Protein AF-A0A9D3VUS3-F1 (afdb_monomer_lite)

Sequence (105 aa):
NITDDNLLEKTFSTFHAPNVLLQQQYREKGFKRYSKLISCLLVAEQNNELLMKNHGIRPTGSAPFPKVNVAVHNNYKNRKYRGRSHGRGRSGGRGRGCISNHYHG

Radius of gyration: 37.77 Å; chains: 1; bounding box: 49×47×108 Å

Foldseek 3Di:
DDDQVNLLVVVLVPDDPVCVVVSVVLVVVPDPGNVVSVVVVVVVVVVVVVVVVVVVPDPPPPDDPPPPPDDDDDDDDDDDDDDDDDDDDDDDDDDDDDDDDDDDD

Secondary structure (DSSP, 8-state):
---HHHHHHHHHHTS-GGGHHHHHHHHHTT-SSHHHHHHHHHHHHHHHHHHHHHHHHS-TT--------------------------------------------

Structure (mmCIF, N/CA/C/O backbone):
data_AF-A0A9D3VUS3-F1
#
_entry.id   AF-A0A9D3VUS3-F1
#
loop_
_atom_site.group_PDB
_atom_site.id
_atom_site.type_symbol
_atom_site.label_atom_id
_atom_site.label_alt_id
_atom_site.label_comp_id
_atom_site.label_asym_id
_atom_site.label_entity_id
_atom_site.label_seq_id
_atom_site.pdbx_PDB_ins_code
_atom_site.Cartn_x
_atom_site.Cartn_y
_atom_site.Cartn_z
_atom_site.occupancy
_atom_site.B_iso_or_equiv
_atom_site.auth_seq_id
_atom_site.auth_comp_id
_atom_site.auth_asym_id
_atom_site.auth_atom_id
_atom_site.pdbx_PDB_model_num
ATOM 1 N N . ASN A 1 1 ? -4.358 -2.133 25.572 1.00 79.00 1 ASN A N 1
ATOM 2 C CA . ASN A 1 1 ? -4.891 -2.791 24.359 1.00 79.00 1 ASN A CA 1
ATOM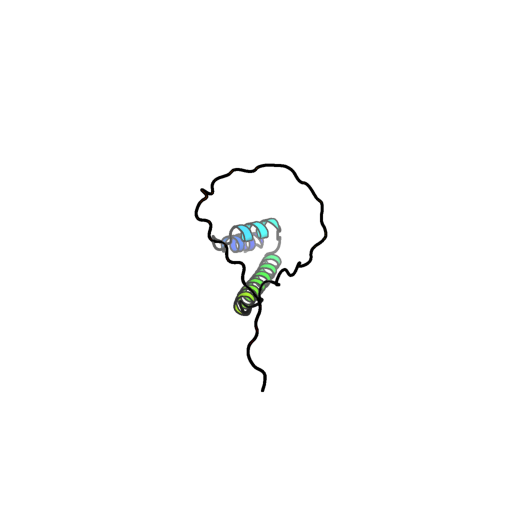 3 C C . ASN A 1 1 ? -4.299 -2.161 23.119 1.00 79.00 1 ASN A C 1
ATOM 5 O O . ASN A 1 1 ? -4.228 -0.942 23.054 1.00 79.00 1 ASN A O 1
ATOM 9 N N . ILE A 1 2 ? -3.859 -2.983 22.167 1.00 89.44 2 ILE A N 1
ATOM 10 C CA . ILE A 1 2 ? -3.426 -2.528 20.841 1.00 89.44 2 ILE A CA 1
ATOM 11 C C . ILE A 1 2 ? -4.684 -2.342 19.983 1.00 89.44 2 ILE A C 1
ATOM 13 O O . ILE A 1 2 ? -5.524 -3.238 19.944 1.00 89.44 2 ILE A O 1
ATOM 17 N N . THR A 1 3 ? -4.828 -1.182 19.343 1.00 97.19 3 THR A N 1
ATOM 18 C CA . THR A 1 3 ? -5.964 -0.841 18.471 1.00 97.19 3 THR A CA 1
ATOM 19 C C . THR A 1 3 ? -5.570 -0.923 16.996 1.00 97.19 3 THR A C 1
ATOM 21 O O . THR A 1 3 ? -4.385 -0.845 16.665 1.00 97.19 3 THR A O 1
ATOM 24 N N . ASP A 1 4 ? -6.560 -1.053 16.105 1.00 97.00 4 ASP A N 1
ATOM 25 C CA . ASP A 1 4 ? -6.344 -1.020 14.651 1.00 97.00 4 ASP A CA 1
ATOM 26 C C . ASP A 1 4 ? -5.638 0.2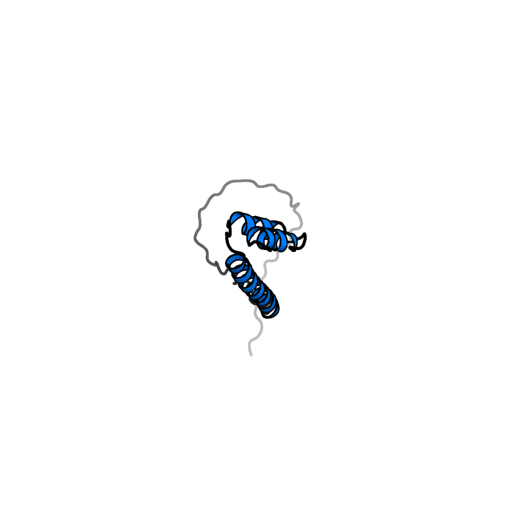72 14.213 1.00 97.00 4 ASP A C 1
ATOM 28 O O . ASP A 1 4 ? -4.655 0.203 13.482 1.00 97.00 4 A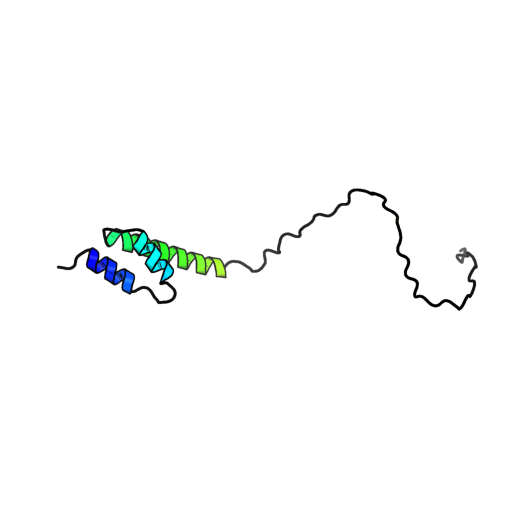SP A O 1
ATOM 32 N N . ASP A 1 5 ? -6.069 1.432 14.718 1.00 96.00 5 ASP A N 1
ATOM 33 C CA . ASP A 1 5 ? -5.471 2.730 14.374 1.00 96.00 5 ASP A CA 1
ATOM 34 C C . ASP A 1 5 ? -3.975 2.788 14.713 1.00 96.00 5 ASP A C 1
ATOM 36 O O . ASP A 1 5 ? -3.166 3.247 13.909 1.00 96.00 5 ASP A O 1
ATOM 40 N N . ASN A 1 6 ? -3.582 2.244 15.871 1.00 96.62 6 ASN A N 1
ATOM 41 C CA . ASN A 1 6 ? -2.175 2.171 16.263 1.00 96.62 6 ASN A CA 1
ATOM 42 C C . ASN A 1 6 ? -1.368 1.282 15.300 1.00 96.62 6 ASN A C 1
ATOM 44 O O . ASN A 1 6 ? -0.254 1.625 14.904 1.00 96.62 6 ASN A O 1
ATOM 48 N N . LEU A 1 7 ? -1.929 0.142 14.888 1.00 97.12 7 LEU A N 1
ATOM 49 C CA . LEU A 1 7 ? -1.271 -0.757 13.939 1.00 97.12 7 LEU A CA 1
ATOM 50 C C . LEU A 1 7 ? -1.151 -0.132 12.545 1.00 97.12 7 LEU A C 1
ATOM 52 O O . LEU A 1 7 ? -0.098 -0.250 11.922 1.00 97.12 7 LEU A O 1
ATOM 56 N N . LEU A 1 8 ? -2.189 0.565 12.078 1.00 97.06 8 LEU A N 1
ATOM 57 C CA . LEU A 1 8 ? -2.178 1.292 10.809 1.00 97.06 8 LEU A CA 1
ATOM 58 C C . LEU A 1 8 ? -1.075 2.357 10.796 1.00 97.06 8 LEU A C 1
ATOM 60 O O . LEU A 1 8 ? -0.222 2.342 9.908 1.00 97.06 8 LEU A O 1
ATOM 64 N N . GLU A 1 9 ? -1.031 3.225 11.810 1.00 95.88 9 GLU A N 1
ATOM 65 C CA . GLU A 1 9 ? -0.013 4.277 11.915 1.00 95.88 9 GLU A CA 1
ATOM 66 C C . GLU A 1 9 ? 1.405 3.715 12.001 1.00 95.88 9 GLU A C 1
ATOM 68 O O . GLU A 1 9 ? 2.326 4.199 11.329 1.00 95.88 9 GLU A O 1
ATOM 73 N N . LYS A 1 10 ? 1.584 2.639 12.773 1.00 97.06 10 LYS A N 1
ATOM 74 C CA . LYS A 1 10 ? 2.872 1.961 12.889 1.00 97.06 10 LYS A CA 1
ATOM 75 C C . LYS A 1 10 ? 3.319 1.394 11.546 1.00 97.06 10 LYS A C 1
ATOM 77 O O . LYS A 1 10 ? 4.468 1.592 11.166 1.00 97.06 10 LYS A O 1
ATOM 82 N N . THR A 1 11 ? 2.428 0.747 10.800 1.00 96.62 11 THR A N 1
ATOM 83 C CA . THR A 1 11 ? 2.755 0.200 9.478 1.00 96.62 11 THR A CA 1
ATOM 84 C C . THR A 1 11 ? 3.074 1.291 8.469 1.00 96.62 11 THR A C 1
ATOM 86 O O . THR A 1 11 ? 4.073 1.182 7.760 1.00 96.62 11 THR A O 1
ATOM 89 N N . PHE A 1 12 ? 2.319 2.388 8.436 1.00 95.81 12 PHE A N 1
ATOM 90 C CA . PHE A 1 12 ? 2.681 3.508 7.574 1.00 95.81 12 PHE A CA 1
ATOM 91 C C . PHE A 1 12 ? 4.055 4.079 7.930 1.00 95.81 12 PHE A C 1
ATOM 93 O O . PHE A 1 12 ? 4.809 4.428 7.031 1.00 95.81 12 PHE A O 1
ATOM 100 N N . SER A 1 13 ? 4.419 4.132 9.208 1.00 95.19 13 SER A N 1
ATOM 101 C CA . SER A 1 13 ? 5.721 4.648 9.654 1.00 95.19 13 SER A CA 1
ATOM 102 C C . SER A 1 13 ? 6.905 3.730 9.319 1.00 95.19 13 SER A C 1
ATOM 104 O O . SER A 1 13 ? 8.048 4.169 9.389 1.00 95.19 13 SER A O 1
ATOM 106 N N . THR A 1 14 ? 6.656 2.471 8.938 1.00 95.88 14 THR A N 1
ATOM 107 C CA . THR A 1 14 ? 7.714 1.521 8.537 1.00 95.88 14 THR A CA 1
ATOM 108 C C . THR A 1 14 ? 8.133 1.618 7.069 1.00 95.88 14 THR A C 1
ATOM 110 O O . THR A 1 14 ? 9.095 0.964 6.671 1.00 95.88 14 THR A O 1
ATOM 113 N N . PHE A 1 15 ? 7.456 2.429 6.250 1.00 94.31 15 PHE A N 1
ATOM 114 C CA . PHE A 1 15 ? 7.854 2.626 4.856 1.00 94.31 15 PHE A CA 1
ATOM 115 C C . PHE A 1 15 ? 9.223 3.313 4.754 1.00 94.31 15 PHE A C 1
ATOM 117 O O . PHE A 1 15 ? 9.517 4.271 5.465 1.00 94.31 15 PHE A O 1
ATOM 124 N N . HIS A 1 16 ? 10.059 2.847 3.823 1.00 93.69 16 HIS A N 1
ATOM 125 C CA . HIS A 1 16 ? 11.337 3.492 3.527 1.00 93.69 16 HIS A CA 1
ATOM 126 C C . HIS A 1 16 ? 11.148 4.867 2.871 1.00 93.69 16 HIS A C 1
ATOM 128 O O . HIS A 1 16 ? 10.177 5.088 2.151 1.00 93.69 16 HIS A O 1
ATOM 134 N N . ALA A 1 17 ? 12.124 5.763 3.051 1.00 92.62 17 ALA A N 1
ATOM 135 C CA . ALA A 1 17 ? 12.086 7.132 2.524 1.00 92.62 17 ALA A CA 1
ATOM 136 C C . ALA A 1 17 ? 11.783 7.245 1.008 1.00 92.62 17 ALA A C 1
ATOM 138 O O . ALA A 1 17 ? 11.014 8.128 0.631 1.00 92.62 17 ALA A O 1
ATOM 139 N N . PRO A 1 18 ? 12.278 6.358 0.119 1.00 94.31 18 PRO A N 1
ATOM 140 C CA . PRO A 1 18 ? 11.903 6.401 -1.299 1.00 94.31 18 PRO A CA 1
ATOM 141 C C . PRO A 1 18 ? 10.424 6.077 -1.562 1.00 94.31 18 PRO A C 1
ATOM 143 O O . PRO A 1 18 ? 9.879 6.452 -2.596 1.00 94.31 18 PRO A O 1
ATOM 146 N N . ASN A 1 19 ? 9.756 5.407 -0.620 1.00 93.19 19 ASN A N 1
ATOM 147 C CA . ASN A 1 19 ? 8.379 4.939 -0.750 1.00 93.19 19 ASN A CA 1
ATOM 148 C C . ASN A 1 19 ? 7.362 5.870 -0.069 1.00 93.19 19 ASN A C 1
ATOM 150 O O . ASN A 1 19 ? 6.209 5.478 0.111 1.00 93.19 19 ASN A O 1
ATOM 154 N N . VAL A 1 20 ? 7.749 7.101 0.282 1.00 94.19 20 VAL A N 1
ATOM 155 C CA . VAL A 1 20 ? 6.858 8.094 0.916 1.00 94.19 20 VAL A CA 1
ATOM 156 C C . VAL A 1 20 ? 5.613 8.372 0.066 1.00 94.19 20 VAL A C 1
ATOM 158 O O . VAL A 1 20 ? 4.514 8.490 0.601 1.00 94.19 20 VAL A O 1
ATOM 161 N N . LEU A 1 21 ? 5.741 8.393 -1.266 1.00 95.75 21 LEU A N 1
ATOM 162 C CA . LEU A 1 21 ? 4.584 8.571 -2.149 1.00 95.75 21 LEU A CA 1
ATOM 163 C C . LEU A 1 21 ? 3.591 7.401 -2.040 1.00 95.75 21 LEU A C 1
ATOM 165 O O . LEU A 1 21 ? 2.385 7.620 -1.960 1.00 95.75 21 LEU A O 1
ATOM 169 N N . LEU A 1 22 ? 4.090 6.160 -2.002 1.00 94.31 22 LEU A N 1
ATOM 170 C CA . LEU A 1 22 ? 3.246 4.974 -1.832 1.00 94.31 22 LEU A CA 1
ATOM 171 C C . LEU A 1 22 ? 2.571 4.984 -0.460 1.00 94.31 22 LEU A C 1
ATOM 173 O O . LEU A 1 22 ? 1.372 4.735 -0.364 1.00 94.31 22 LEU A O 1
ATOM 177 N N . GLN A 1 23 ? 3.318 5.316 0.594 1.00 95.62 23 GLN A N 1
ATOM 178 C CA . GLN A 1 23 ? 2.775 5.474 1.941 1.00 95.62 23 GLN A CA 1
ATOM 179 C C . GLN A 1 23 ? 1.591 6.456 1.941 1.00 95.62 23 GLN A C 1
ATOM 181 O O . GLN A 1 23 ? 0.527 6.122 2.462 1.00 95.62 23 GLN A O 1
ATOM 186 N N . GLN A 1 24 ? 1.744 7.625 1.308 1.00 96.38 24 GLN A N 1
ATOM 187 C CA . GLN A 1 24 ? 0.689 8.633 1.200 1.00 96.38 24 GLN A CA 1
ATOM 188 C C . GLN A 1 24 ? -0.545 8.102 0.454 1.00 96.38 24 GLN A C 1
ATOM 190 O O . GLN A 1 24 ? -1.663 8.234 0.947 1.00 96.38 24 GLN A O 1
ATOM 195 N N . GLN A 1 25 ? -0.355 7.404 -0.669 1.00 96.12 25 GLN A N 1
ATOM 196 C CA . GLN A 1 25 ? -1.458 6.778 -1.408 1.00 96.12 25 GLN A CA 1
ATOM 197 C C . GLN A 1 25 ? -2.229 5.758 -0.560 1.00 96.12 25 GLN A C 1
ATOM 199 O O . GLN A 1 25 ? -3.457 5.686 -0.621 1.00 96.12 25 GLN A O 1
ATOM 204 N N . TYR A 1 26 ? -1.534 4.948 0.243 1.00 95.94 26 TYR A N 1
ATOM 205 C CA . TYR A 1 26 ? -2.201 3.994 1.129 1.00 95.94 26 TYR A CA 1
ATOM 206 C C . TYR A 1 26 ? -2.897 4.668 2.319 1.00 95.94 26 TYR A C 1
ATOM 208 O O . TYR A 1 26 ? -3.920 4.148 2.771 1.00 95.94 26 TYR A O 1
ATOM 216 N N . ARG A 1 27 ? -2.407 5.822 2.791 1.00 95.31 27 ARG A N 1
ATOM 217 C CA . ARG A 1 27 ? -3.109 6.649 3.786 1.00 95.31 27 ARG A CA 1
ATOM 218 C C . ARG A 1 27 ? -4.400 7.234 3.211 1.00 95.31 27 ARG A C 1
ATOM 220 O O . ARG A 1 27 ? -5.448 7.131 3.843 1.00 95.31 27 ARG A O 1
ATOM 227 N N . GLU A 1 28 ? -4.354 7.751 1.987 1.00 96.88 28 GLU A N 1
ATOM 228 C CA . GLU A 1 28 ? -5.515 8.322 1.286 1.00 96.88 28 GLU A CA 1
ATOM 229 C C . GLU A 1 28 ? -6.615 7.293 0.996 1.00 96.88 28 GLU A C 1
ATOM 231 O O . GLU A 1 28 ? -7.795 7.637 0.966 1.00 96.88 28 GLU A O 1
ATOM 236 N N . LYS A 1 29 ? -6.264 6.006 0.868 1.00 95.00 29 LYS A N 1
ATOM 237 C CA . LYS A 1 29 ? -7.250 4.915 0.757 1.00 95.00 29 LYS A CA 1
ATOM 238 C C . LYS A 1 29 ? -8.133 4.747 2.005 1.00 95.00 29 LYS A C 1
ATOM 240 O O . LYS A 1 29 ? -9.173 4.097 1.907 1.00 95.00 29 LYS A O 1
ATOM 245 N N . GLY A 1 30 ? -7.743 5.288 3.164 1.00 94.50 30 GLY A N 1
ATOM 246 C CA . GLY A 1 30 ? -8.607 5.369 4.348 1.00 94.50 30 GLY A CA 1
ATOM 247 C C . GLY A 1 30 ? -9.000 4.018 4.959 1.00 94.50 30 GLY A C 1
ATOM 248 O O . GLY A 1 30 ? -10.165 3.797 5.304 1.00 94.50 30 GLY A O 1
ATOM 249 N N . PHE A 1 31 ? -8.056 3.079 5.082 1.00 96.00 31 PHE A N 1
ATOM 250 C CA . PHE A 1 31 ? -8.319 1.783 5.717 1.00 96.00 31 PHE A CA 1
ATOM 251 C C . PHE A 1 31 ? -8.734 1.947 7.187 1.00 96.00 31 PHE A C 1
ATOM 253 O O . PHE A 1 31 ? -8.058 2.620 7.950 1.00 96.00 31 PHE A O 1
ATOM 260 N N . LYS A 1 32 ? -9.815 1.268 7.597 1.00 96.19 32 LYS A N 1
ATOM 261 C CA . LYS A 1 32 ? -10.318 1.259 8.990 1.00 96.19 32 LYS A CA 1
ATOM 262 C C . LYS A 1 32 ? -9.903 0.032 9.809 1.00 96.19 32 LYS A C 1
ATOM 264 O O . LYS A 1 32 ? -10.231 -0.065 10.981 1.00 96.19 32 LYS A O 1
ATOM 269 N N . ARG A 1 33 ? -9.307 -0.970 9.160 1.00 97.69 33 ARG A N 1
ATOM 270 C CA . ARG A 1 33 ? -8.903 -2.239 9.780 1.00 97.69 33 ARG A CA 1
ATOM 271 C C . ARG A 1 33 ? -7.503 -2.580 9.319 1.00 97.69 33 ARG A C 1
ATOM 273 O O . ARG A 1 33 ? -7.255 -2.583 8.110 1.00 97.69 33 ARG A O 1
ATOM 280 N N . TYR A 1 34 ? -6.642 -2.946 10.257 1.00 97.44 34 TYR A N 1
ATOM 281 C CA . TYR A 1 34 ? -5.271 -3.339 9.974 1.00 97.44 34 TYR A CA 1
ATOM 282 C C . TYR A 1 34 ? -5.202 -4.527 9.008 1.00 97.44 34 TYR A C 1
ATOM 284 O O . TYR A 1 34 ? -4.430 -4.507 8.051 1.00 97.44 34 TYR A O 1
ATOM 292 N N . SER A 1 35 ? -6.089 -5.513 9.181 1.00 97.44 35 SER A N 1
ATOM 293 C CA . SER A 1 35 ? -6.156 -6.696 8.313 1.00 97.44 35 SER A CA 1
ATOM 294 C C . SER A 1 35 ? -6.347 -6.351 6.832 1.00 97.44 35 SER A C 1
ATOM 296 O O . SER A 1 35 ? -5.757 -6.990 5.969 1.00 97.44 35 SER A O 1
ATOM 29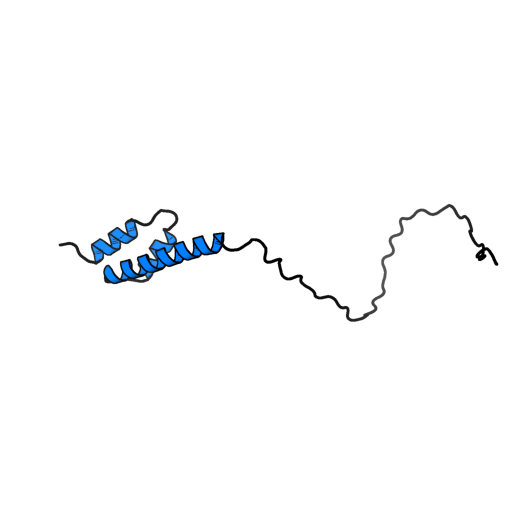8 N N . LYS A 1 36 ? -7.113 -5.300 6.515 1.00 97.62 36 LYS A N 1
ATOM 299 C CA . LYS A 1 36 ? -7.304 -4.862 5.125 1.00 97.62 36 LYS A CA 1
ATOM 300 C C . LYS A 1 36 ? -6.051 -4.204 4.551 1.00 97.62 36 LYS A C 1
ATOM 302 O O . LYS A 1 36 ? -5.731 -4.444 3.387 1.00 97.62 36 LYS A O 1
ATOM 307 N N . LEU A 1 37 ? -5.357 -3.391 5.353 1.00 97.25 37 LEU A N 1
ATOM 308 C CA . LEU A 1 37 ? -4.102 -2.768 4.938 1.00 97.25 37 LEU A CA 1
ATOM 309 C C . LEU A 1 37 ? -3.047 -3.844 4.667 1.00 97.25 37 LEU A C 1
ATOM 311 O O . LEU A 1 37 ? -2.495 -3.882 3.571 1.00 97.25 37 LEU A O 1
ATOM 315 N N . ILE A 1 38 ? -2.805 -4.744 5.627 1.00 96.88 38 ILE A N 1
ATOM 316 C CA . ILE A 1 38 ? -1.729 -5.734 5.512 1.00 96.88 38 ILE A CA 1
ATOM 317 C C . ILE A 1 38 ? -1.960 -6.701 4.346 1.00 96.88 38 ILE A C 1
ATOM 319 O O . ILE A 1 38 ? -1.031 -6.959 3.588 1.00 96.88 38 ILE A O 1
ATOM 323 N N . SER A 1 39 ? -3.199 -7.151 4.108 1.00 97.62 39 SER A N 1
ATOM 324 C CA . SER A 1 39 ? -3.511 -7.976 2.934 1.00 97.62 39 SER A CA 1
ATOM 325 C C . SER A 1 39 ? -3.211 -7.252 1.619 1.00 97.62 39 SER A C 1
ATOM 327 O O . SER A 1 39 ? -2.677 -7.860 0.696 1.00 97.62 39 SER A O 1
ATOM 329 N N . CYS A 1 40 ? -3.522 -5.956 1.523 1.00 96.31 40 CYS A N 1
ATOM 330 C CA . CYS A 1 40 ? -3.240 -5.186 0.314 1.00 96.31 40 CYS A CA 1
ATOM 331 C C . CYS A 1 40 ? -1.733 -4.988 0.097 1.00 96.31 40 CYS A C 1
ATOM 333 O O . CYS A 1 40 ? -1.270 -5.075 -1.040 1.00 96.31 40 CYS A O 1
ATOM 335 N N . LEU A 1 41 ? -0.980 -4.728 1.171 1.00 96.00 41 LEU A N 1
ATOM 336 C CA . LEU A 1 41 ? 0.470 -4.550 1.107 1.00 96.00 41 LEU A CA 1
ATOM 337 C C . LEU A 1 41 ? 1.183 -5.834 0.678 1.00 96.00 41 LEU A C 1
ATOM 339 O O . LEU A 1 41 ? 2.031 -5.767 -0.204 1.00 96.00 41 LEU A O 1
ATOM 343 N N . LEU A 1 42 ? 0.781 -6.991 1.211 1.00 96.62 42 LEU A N 1
ATOM 344 C CA . LEU A 1 42 ? 1.361 -8.288 0.842 1.00 96.62 42 LEU A CA 1
ATOM 345 C C . LEU A 1 42 ? 1.187 -8.599 -0.651 1.00 96.62 42 LEU A C 1
ATOM 347 O O . LEU A 1 42 ? 2.129 -9.018 -1.319 1.00 96.62 42 LEU A O 1
ATOM 351 N N . VAL A 1 43 ? -0.007 -8.356 -1.202 1.00 96.75 43 VAL A N 1
ATOM 352 C CA . VAL A 1 43 ? -0.258 -8.561 -2.639 1.00 96.75 43 VAL A CA 1
ATOM 353 C C . VAL A 1 43 ? 0.559 -7.579 -3.484 1.00 96.75 43 VAL A C 1
ATOM 355 O O . VAL A 1 43 ? 1.103 -7.952 -4.521 1.00 96.75 43 VAL A O 1
ATOM 358 N N . ALA A 1 44 ? 0.667 -6.321 -3.049 1.00 94.75 44 ALA A N 1
ATOM 359 C CA . ALA A 1 44 ? 1.463 -5.320 -3.753 1.00 94.75 44 ALA A CA 1
ATOM 360 C C . ALA A 1 44 ? 2.963 -5.662 -3.754 1.00 94.75 44 ALA A C 1
ATOM 362 O O . ALA A 1 44 ? 3.622 -5.491 -4.777 1.00 94.75 44 ALA A O 1
ATOM 363 N N . GLU A 1 45 ? 3.488 -6.176 -2.643 1.00 93.88 45 GLU A N 1
ATOM 364 C CA . GLU A 1 45 ? 4.874 -6.632 -2.523 1.00 93.88 45 GLU A CA 1
ATOM 365 C C . GLU A 1 45 ? 5.165 -7.794 -3.480 1.00 93.88 45 GLU A C 1
ATOM 367 O O . GLU A 1 45 ? 6.085 -7.701 -4.293 1.00 93.88 45 GLU A O 1
ATOM 372 N N . GLN A 1 46 ? 4.306 -8.820 -3.495 1.00 95.81 46 GLN A N 1
ATOM 373 C CA . GLN A 1 46 ? 4.422 -9.942 -4.434 1.00 95.81 46 GLN A CA 1
ATOM 374 C C . GLN A 1 46 ? 4.378 -9.484 -5.899 1.00 95.81 46 GLN A C 1
ATOM 376 O O . GLN A 1 46 ? 5.171 -9.940 -6.725 1.00 95.81 46 GLN A O 1
ATOM 381 N N . ASN A 1 47 ? 3.484 -8.550 -6.236 1.00 94.69 47 ASN A N 1
ATOM 382 C CA . ASN A 1 47 ? 3.402 -7.996 -7.587 1.00 94.69 47 ASN A CA 1
ATOM 383 C C . ASN A 1 47 ? 4.673 -7.232 -7.979 1.00 94.69 47 ASN A C 1
ATOM 385 O O . ASN A 1 47 ? 5.136 -7.360 -9.113 1.00 94.69 47 ASN A O 1
ATOM 389 N N . ASN A 1 48 ? 5.259 -6.468 -7.054 1.00 91.69 48 ASN A N 1
ATOM 390 C CA . ASN A 1 48 ? 6.516 -5.763 -7.293 1.00 91.69 48 ASN A CA 1
ATOM 391 C C . ASN A 1 48 ? 7.674 -6.743 -7.515 1.00 91.69 48 ASN A C 1
ATOM 393 O O . ASN A 1 48 ? 8.447 -6.562 -8.453 1.00 91.69 48 ASN A O 1
ATOM 397 N N . GLU A 1 49 ? 7.774 -7.809 -6.719 1.00 92.44 49 GLU A N 1
ATOM 398 C CA . GLU A 1 49 ? 8.780 -8.855 -6.933 1.00 92.44 49 GLU A CA 1
ATOM 399 C C . GLU A 1 49 ? 8.643 -9.522 -8.306 1.00 92.44 49 GLU A C 1
ATOM 401 O O . GLU A 1 49 ? 9.637 -9.727 -9.008 1.00 92.44 49 GLU A O 1
ATOM 406 N N . LEU A 1 50 ? 7.413 -9.854 -8.711 1.00 92.62 50 LEU A N 1
ATOM 407 C CA . LEU A 1 50 ? 7.136 -10.421 -10.031 1.00 92.62 50 LEU A CA 1
ATOM 408 C C . LEU A 1 50 ? 7.511 -9.446 -11.150 1.00 92.62 50 LEU A C 1
ATOM 410 O O . LEU A 1 50 ? 8.121 -9.854 -12.136 1.00 92.62 50 LEU A O 1
ATOM 414 N N . LEU A 1 51 ? 7.201 -8.159 -10.993 1.00 90.50 51 LEU A N 1
ATOM 415 C CA . LEU A 1 51 ? 7.572 -7.122 -11.952 1.00 90.50 51 LEU A CA 1
ATOM 416 C C . LEU A 1 51 ? 9.097 -7.002 -12.095 1.00 90.50 51 LEU A C 1
ATOM 418 O O . LEU A 1 51 ? 9.597 -6.932 -13.219 1.00 90.50 51 LEU A O 1
ATOM 422 N N . MET A 1 52 ? 9.839 -7.060 -10.985 1.00 89.81 52 MET A N 1
ATOM 423 C CA . MET A 1 52 ? 11.306 -7.055 -11.005 1.00 89.81 52 MET A CA 1
ATOM 424 C C . MET A 1 52 ? 11.878 -8.291 -11.715 1.00 89.81 52 MET A C 1
ATOM 426 O O . MET A 1 52 ? 12.795 -8.166 -12.528 1.00 89.81 52 MET A O 1
ATOM 430 N N . LYS A 1 53 ? 11.306 -9.480 -11.483 1.00 88.31 53 LYS A N 1
ATOM 431 C CA . LYS A 1 53 ? 11.691 -10.714 -12.195 1.00 88.31 53 LYS A CA 1
ATOM 432 C C . LYS A 1 53 ? 11.396 -10.613 -13.695 1.00 88.31 53 LYS A C 1
ATOM 434 O O . LYS A 1 53 ? 12.258 -10.932 -14.511 1.00 88.31 53 LYS A O 1
ATOM 439 N N . ASN A 1 54 ? 10.224 -10.099 -14.068 1.00 84.06 54 ASN A N 1
ATOM 440 C CA . ASN A 1 54 ? 9.830 -9.915 -15.467 1.00 84.06 54 ASN A CA 1
ATOM 441 C C . ASN A 1 54 ? 10.759 -8.952 -16.217 1.00 84.06 54 ASN A C 1
ATOM 443 O O . ASN A 1 54 ? 11.067 -9.186 -17.386 1.00 84.06 54 ASN A O 1
ATOM 447 N N . HIS A 1 55 ? 11.245 -7.901 -15.552 1.00 80.62 55 HIS A N 1
ATOM 448 C CA . HIS A 1 55 ? 12.224 -6.988 -16.140 1.00 80.62 55 HIS A CA 1
ATOM 449 C C . HIS A 1 55 ? 13.532 -7.706 -16.516 1.00 80.62 55 HIS A C 1
ATOM 451 O O . HIS A 1 55 ? 14.108 -7.417 -17.561 1.00 80.62 55 HIS A O 1
ATOM 457 N N . GLY A 1 56 ? 13.992 -8.657 -15.697 1.00 73.31 56 GLY A N 1
ATOM 458 C CA . GLY A 1 56 ? 15.213 -9.430 -15.960 1.00 73.31 56 GLY A CA 1
ATOM 459 C C . GLY A 1 56 ? 15.062 -10.535 -17.012 1.00 73.31 56 GLY A C 1
ATOM 460 O O . GLY A 1 56 ? 16.051 -10.936 -17.617 1.00 73.31 56 GLY A O 1
ATOM 461 N N . ILE A 1 57 ? 13.841 -11.025 -17.250 1.00 65.44 57 ILE A N 1
ATOM 462 C CA . ILE A 1 57 ? 13.566 -12.122 -18.197 1.00 65.44 57 ILE A CA 1
ATOM 463 C C . ILE A 1 57 ? 13.428 -11.614 -19.636 1.00 65.44 57 ILE A C 1
ATOM 465 O O . ILE A 1 57 ? 13.595 -12.381 -20.583 1.00 65.44 57 ILE A O 1
ATOM 469 N N . ARG A 1 58 ? 13.133 -10.325 -19.835 1.00 61.06 58 ARG A N 1
ATOM 470 C CA . ARG A 1 58 ? 12.974 -9.762 -21.175 1.00 61.06 58 ARG A CA 1
ATOM 471 C C . ARG A 1 58 ? 14.346 -9.681 -21.861 1.00 61.06 58 ARG A C 1
ATOM 473 O O . ARG A 1 58 ? 15.181 -8.889 -21.427 1.00 61.06 58 ARG A O 1
ATOM 480 N N . PRO A 1 59 ? 14.596 -10.413 -22.964 1.00 55.09 59 PRO A N 1
ATOM 481 C CA . PRO A 1 59 ? 15.756 -10.131 -23.787 1.00 55.09 59 PRO A CA 1
ATOM 482 C C . PRO A 1 59 ? 15.587 -8.708 -24.321 1.00 55.09 59 PRO A C 1
ATOM 484 O O . PRO A 1 59 ? 14.562 -8.386 -24.935 1.00 55.09 59 PRO A O 1
ATOM 487 N N . THR A 1 60 ? 16.582 -7.852 -24.103 1.00 52.28 60 THR A N 1
ATOM 488 C CA . THR A 1 60 ? 16.757 -6.594 -24.839 1.00 52.28 60 THR A CA 1
ATOM 489 C C . THR A 1 60 ? 17.012 -6.949 -26.304 1.00 52.28 60 THR A C 1
ATOM 491 O O . THR A 1 60 ? 18.143 -7.021 -26.763 1.00 52.28 60 THR A O 1
ATOM 494 N N . GLY A 1 61 ? 15.945 -7.303 -27.016 1.00 52.69 61 GLY A N 1
ATOM 495 C CA . GLY A 1 61 ? 16.021 -7.898 -28.346 1.00 52.69 61 GLY A CA 1
ATOM 496 C C . GLY A 1 61 ? 14.697 -7.903 -29.105 1.00 52.69 61 GLY A C 1
ATOM 497 O O . GLY A 1 61 ? 14.642 -8.429 -30.211 1.00 52.69 61 GLY A O 1
ATOM 498 N N . SER A 1 62 ? 13.630 -7.285 -28.583 1.00 60.12 62 SER A N 1
ATOM 499 C CA . SER A 1 62 ? 12.548 -6.851 -29.469 1.00 60.12 62 SER A CA 1
ATOM 500 C C . SER A 1 62 ? 13.067 -5.632 -30.224 1.00 60.12 62 SER A C 1
ATOM 502 O O . SER A 1 62 ? 13.026 -4.519 -29.692 1.00 60.12 62 SER A O 1
ATOM 504 N N . ALA A 1 63 ? 13.619 -5.858 -31.418 1.00 59.78 63 ALA A N 1
ATOM 505 C CA . ALA A 1 63 ? 13.941 -4.787 -32.350 1.00 59.78 63 ALA A CA 1
ATOM 506 C C . ALA A 1 63 ? 12.741 -3.823 -32.407 1.00 59.78 63 ALA A C 1
ATOM 508 O O . ALA A 1 63 ? 11.602 -4.297 -32.509 1.00 59.78 63 ALA A O 1
ATOM 509 N N . PRO A 1 64 ? 12.941 -2.498 -32.287 1.00 67.25 64 PRO A N 1
ATOM 510 C CA . PRO A 1 64 ? 11.848 -1.573 -32.531 1.00 67.25 64 PRO A CA 1
ATOM 511 C C . PRO A 1 64 ? 11.288 -1.895 -33.915 1.00 67.25 64 PRO A C 1
ATOM 513 O O . PRO A 1 64 ? 12.060 -2.072 -34.859 1.00 67.25 64 PRO A O 1
ATOM 516 N N . PHE A 1 65 ? 9.962 -2.037 -34.012 1.00 57.34 65 PHE A N 1
ATOM 517 C CA . PHE A 1 65 ? 9.286 -2.308 -35.278 1.00 57.34 65 PHE A CA 1
ATOM 518 C C . PHE A 1 65 ? 9.876 -1.389 -36.356 1.00 57.34 65 PHE A C 1
ATOM 520 O O . PHE A 1 65 ? 9.852 -0.165 -36.166 1.00 57.34 65 PHE A O 1
ATOM 527 N N . PRO A 1 66 ? 10.445 -1.923 -37.454 1.00 57.91 66 PRO A N 1
ATOM 528 C CA . PRO A 1 66 ? 10.942 -1.066 -38.509 1.00 57.91 66 PRO A CA 1
ATOM 529 C C . PRO A 1 66 ? 9.740 -0.295 -39.047 1.00 57.91 66 PRO A C 1
ATOM 531 O O . PRO A 1 66 ? 8.765 -0.874 -39.524 1.00 57.91 66 PRO A O 1
ATOM 534 N N . LYS A 1 67 ? 9.790 1.028 -38.897 1.00 53.94 67 LYS A N 1
ATOM 535 C CA . LYS A 1 67 ? 8.768 1.960 -39.367 1.00 53.94 67 LYS A CA 1
ATOM 536 C C . LYS A 1 67 ? 8.809 1.983 -40.898 1.00 53.94 67 LYS A C 1
ATOM 538 O O . LYS A 1 67 ? 9.395 2.880 -41.496 1.00 53.94 67 LYS A O 1
ATOM 543 N N . VAL A 1 68 ? 8.244 0.960 -41.537 1.00 57.84 68 VAL A N 1
ATOM 544 C CA . VAL A 1 68 ? 8.113 0.868 -42.995 1.00 57.84 68 VAL A CA 1
ATOM 545 C C . VAL A 1 68 ? 6.898 1.683 -43.414 1.00 57.84 68 VAL A C 1
ATOM 547 O O . VAL A 1 68 ? 5.805 1.156 -43.566 1.00 57.84 68 VAL A O 1
ATOM 550 N N . ASN A 1 69 ? 7.111 2.980 -43.629 1.00 59.56 69 ASN A N 1
ATOM 551 C CA . ASN A 1 69 ? 6.232 3.789 -44.469 1.00 59.56 69 ASN A CA 1
ATOM 552 C C . ASN A 1 69 ? 7.050 4.256 -45.678 1.00 59.56 69 ASN A C 1
ATOM 554 O O . ASN A 1 69 ? 7.523 5.390 -45.726 1.00 59.56 69 ASN A O 1
ATOM 558 N N . VAL A 1 70 ? 7.246 3.358 -46.645 1.00 52.41 70 VAL A N 1
ATOM 559 C CA . VAL A 1 70 ? 7.690 3.708 -47.999 1.00 52.41 70 VAL A CA 1
ATOM 560 C C . VAL A 1 70 ? 6.486 3.579 -48.923 1.00 52.41 70 VAL A C 1
ATOM 562 O O . VAL A 1 70 ? 6.012 2.470 -49.137 1.00 52.41 70 VAL A O 1
ATOM 565 N N . ALA A 1 71 ? 6.009 4.708 -49.453 1.00 43.03 71 ALA A N 1
ATOM 566 C CA . ALA A 1 71 ? 5.822 4.947 -50.891 1.00 43.03 71 ALA A CA 1
ATOM 567 C C . ALA A 1 71 ? 5.023 6.244 -51.140 1.00 43.03 71 ALA A C 1
ATOM 569 O O . ALA A 1 71 ? 3.825 6.328 -50.898 1.00 43.03 71 ALA A O 1
ATOM 570 N N . VAL A 1 72 ? 5.752 7.257 -51.616 1.00 54.53 72 VAL A N 1
ATOM 571 C CA . VAL A 1 72 ? 5.445 8.146 -52.752 1.00 54.53 72 VAL A CA 1
ATOM 572 C C . VAL A 1 72 ? 3.965 8.377 -53.106 1.00 54.53 72 VAL A C 1
ATOM 574 O O . VAL A 1 72 ? 3.307 7.500 -53.656 1.00 54.53 72 VAL A O 1
ATOM 577 N N . HIS A 1 73 ? 3.515 9.636 -53.009 1.00 40.78 73 HIS A N 1
ATOM 578 C CA . HIS A 1 73 ? 2.466 10.142 -53.898 1.00 40.78 73 HIS A CA 1
ATOM 579 C C . HIS A 1 73 ? 2.717 11.600 -54.331 1.00 40.78 73 HIS A C 1
ATOM 581 O O . HIS A 1 73 ? 2.564 12.545 -53.567 1.00 40.78 73 HIS A O 1
ATOM 587 N N . ASN A 1 74 ? 3.108 11.719 -55.602 1.00 43.12 74 ASN A N 1
ATOM 588 C CA . ASN A 1 74 ? 2.789 12.761 -56.580 1.00 43.12 74 ASN A CA 1
ATOM 589 C C . ASN A 1 74 ? 3.082 14.254 -56.314 1.00 43.12 74 ASN A C 1
ATOM 591 O O . ASN A 1 74 ? 2.323 14.986 -55.691 1.00 43.12 74 ASN A O 1
ATOM 595 N N . ASN A 1 75 ? 4.121 14.724 -57.016 1.00 48.91 75 ASN A N 1
ATOM 596 C CA . ASN A 1 75 ? 4.032 15.737 -58.079 1.00 48.91 75 ASN A CA 1
ATOM 597 C C . ASN A 1 75 ? 3.026 16.885 -57.882 1.00 48.91 75 ASN A C 1
ATOM 599 O O . ASN A 1 75 ? 1.995 16.924 -58.550 1.00 48.91 75 ASN A O 1
ATOM 603 N N . TYR A 1 76 ? 3.415 17.916 -57.130 1.00 38.41 76 TYR A N 1
ATOM 604 C CA . TYR A 1 76 ? 2.928 19.270 -57.398 1.00 38.41 76 TYR A CA 1
ATOM 605 C C . TYR A 1 76 ? 4.092 20.216 -57.677 1.00 38.41 76 TYR A C 1
ATOM 607 O O . TYR A 1 76 ? 4.901 20.565 -56.819 1.00 38.41 76 TYR A O 1
ATOM 615 N N . LYS A 1 77 ? 4.166 20.601 -58.952 1.00 46.28 77 LYS A N 1
ATOM 616 C CA . LYS A 1 77 ? 5.006 21.664 -59.491 1.00 46.28 77 LYS A CA 1
ATOM 617 C C . LYS A 1 77 ? 4.840 22.926 -58.647 1.00 46.28 77 LYS A C 1
ATOM 619 O O . LYS A 1 77 ? 3.746 23.469 -58.609 1.00 46.28 77 LYS A O 1
ATOM 624 N N . ASN A 1 78 ? 5.933 23.471 -58.123 1.00 43.78 78 ASN A N 1
ATOM 625 C CA . ASN A 1 78 ? 6.052 24.916 -57.947 1.00 43.78 78 ASN A CA 1
ATOM 626 C C . ASN A 1 78 ? 7.495 25.358 -58.197 1.00 43.78 78 ASN A C 1
ATOM 628 O O . ASN A 1 78 ? 8.364 25.340 -57.331 1.00 43.78 78 ASN A O 1
ATOM 632 N N . ARG A 1 79 ? 7.731 25.756 -59.452 1.00 48.69 79 ARG A N 1
ATOM 633 C CA . ARG A 1 79 ? 8.830 26.645 -59.831 1.00 48.69 79 ARG A CA 1
ATOM 634 C C . ARG A 1 79 ? 8.679 27.942 -59.035 1.00 48.69 79 ARG A C 1
ATOM 636 O O . ARG A 1 79 ? 7.589 28.504 -59.063 1.00 48.69 79 ARG A O 1
ATOM 643 N N . LYS A 1 80 ? 9.770 28.466 -58.471 1.00 42.03 80 LYS A N 1
ATOM 644 C CA . LYS A 1 80 ? 10.250 29.850 -58.683 1.00 42.03 80 LYS A CA 1
ATOM 645 C C . LYS A 1 80 ? 11.452 30.160 -57.769 1.00 42.03 80 LYS A C 1
ATOM 647 O O . LYS A 1 80 ? 11.326 30.210 -56.558 1.00 42.03 80 LYS A O 1
ATOM 652 N N . TYR A 1 81 ? 12.587 30.412 -58.425 1.00 44.66 81 TYR A N 1
ATOM 653 C CA . TYR A 1 81 ? 13.680 31.321 -58.051 1.00 44.66 81 TYR A CA 1
ATOM 654 C C . TYR A 1 81 ? 14.311 31.238 -56.650 1.00 44.66 81 TYR A C 1
ATOM 656 O O . TYR A 1 81 ? 13.791 31.793 -55.689 1.00 44.66 81 TYR A O 1
ATOM 664 N N . ARG A 1 82 ? 15.573 30.786 -56.614 1.00 47.19 82 ARG A N 1
ATOM 665 C CA . ARG A 1 82 ? 16.712 31.602 -56.140 1.00 47.19 82 ARG A CA 1
ATOM 666 C C . ARG A 1 82 ? 18.032 30.938 -56.533 1.00 47.19 82 ARG A C 1
ATOM 668 O O . ARG A 1 82 ? 18.594 30.129 -55.805 1.00 47.19 82 ARG A O 1
ATOM 675 N N . GLY A 1 83 ? 18.522 31.303 -57.715 1.00 43.69 83 GLY A N 1
ATOM 676 C CA . GLY A 1 83 ? 19.922 31.103 -58.057 1.00 43.69 83 GLY A CA 1
ATOM 677 C C . GLY A 1 83 ? 20.791 31.972 -57.151 1.00 43.69 83 GLY A C 1
ATOM 678 O O . GLY A 1 83 ? 20.593 33.183 -57.070 1.00 43.69 83 GLY A O 1
ATOM 679 N N . ARG A 1 84 ? 21.752 31.352 -56.471 1.00 50.31 84 ARG A N 1
ATOM 680 C CA . ARG A 1 84 ? 22.947 32.031 -55.973 1.00 50.31 84 ARG A CA 1
ATOM 681 C C . 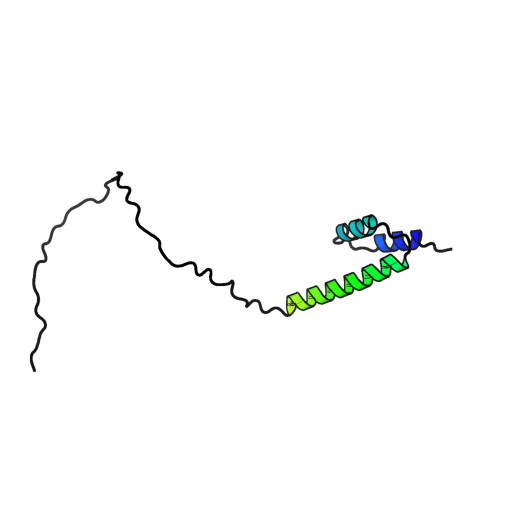ARG A 1 84 ? 24.154 31.275 -56.495 1.00 50.31 84 ARG A C 1
ATOM 683 O O . ARG A 1 84 ? 24.568 30.253 -55.965 1.00 50.31 84 ARG A O 1
ATOM 690 N N . SER A 1 85 ? 24.639 31.798 -57.609 1.00 47.41 85 SER A N 1
ATOM 691 C CA . SER A 1 85 ? 25.909 31.510 -58.245 1.00 47.41 85 SER A CA 1
ATOM 692 C C . SER A 1 85 ? 27.042 31.538 -57.223 1.00 47.41 85 SER A C 1
ATOM 694 O O . SER A 1 85 ? 27.214 32.564 -56.574 1.00 47.41 85 SER A O 1
ATOM 696 N N . HIS A 1 86 ? 27.819 30.459 -57.124 1.00 50.22 86 HIS A N 1
ATOM 697 C CA . HIS A 1 86 ? 29.247 30.473 -56.780 1.00 50.22 86 HIS A CA 1
ATOM 698 C C . HIS A 1 86 ? 29.873 29.154 -57.258 1.00 50.22 86 HIS A C 1
ATOM 700 O O . HIS A 1 86 ? 29.946 28.165 -56.542 1.00 50.22 86 HIS A O 1
ATOM 706 N N . GLY A 1 87 ? 30.289 29.144 -58.521 1.00 45.59 87 GLY A N 1
ATOM 707 C CA . GLY A 1 87 ? 31.054 28.064 -59.133 1.00 45.59 87 GLY A CA 1
ATOM 708 C C . GLY A 1 87 ? 31.827 28.652 -60.300 1.00 45.59 87 GLY A C 1
ATOM 709 O O . GLY A 1 87 ? 31.304 28.753 -61.406 1.00 45.59 87 GLY A O 1
ATOM 710 N N . ARG A 1 88 ? 33.030 29.159 -60.012 1.00 48.56 88 ARG A N 1
ATOM 711 C CA . ARG A 1 88 ? 33.965 29.726 -60.991 1.00 48.56 88 ARG A CA 1
ATOM 712 C C . ARG A 1 88 ? 34.185 28.723 -62.126 1.00 48.56 88 ARG A C 1
ATOM 714 O O . ARG A 1 88 ? 34.687 27.630 -61.895 1.00 48.56 88 ARG A O 1
ATOM 721 N N . GLY A 1 89 ? 33.831 29.103 -63.349 1.00 42.66 89 GLY A N 1
ATOM 722 C CA . GLY A 1 89 ? 34.232 28.356 -64.535 1.00 42.66 89 GLY A CA 1
ATOM 723 C C . GLY A 1 89 ? 35.719 28.546 -64.838 1.00 42.66 89 GLY A C 1
ATOM 724 O O . GLY A 1 89 ? 36.253 29.629 -64.599 1.00 42.66 89 GLY A O 1
ATOM 725 N N . ARG A 1 90 ? 36.343 27.517 -65.426 1.00 45.50 90 ARG A N 1
ATOM 726 C CA . ARG A 1 90 ? 36.997 27.530 -66.756 1.00 45.50 90 ARG A CA 1
ATOM 727 C C . ARG A 1 90 ? 38.118 26.482 -66.841 1.00 45.50 90 ARG A C 1
ATOM 729 O O . ARG A 1 90 ? 39.256 26.766 -66.495 1.00 45.50 90 ARG A O 1
ATOM 736 N N . SER A 1 91 ? 37.810 25.342 -67.451 1.00 47.75 91 SER A N 1
ATOM 737 C CA . SER A 1 91 ? 38.687 24.705 -68.444 1.00 47.75 91 SER A CA 1
ATOM 738 C C . SER A 1 91 ? 37.848 23.733 -69.278 1.00 47.75 91 SER A C 1
ATOM 740 O O . SER A 1 91 ? 37.398 22.689 -68.820 1.00 47.75 91 SER A O 1
ATOM 742 N N . GLY A 1 92 ? 37.537 24.155 -70.503 1.00 44.44 92 GLY A N 1
ATOM 743 C CA . GLY A 1 92 ? 36.854 23.329 -71.487 1.00 44.44 92 GLY A CA 1
ATOM 744 C C . GLY A 1 92 ? 37.824 22.344 -72.131 1.00 44.44 92 GLY A C 1
ATOM 745 O O . GLY A 1 92 ? 38.926 22.719 -72.516 1.00 44.44 92 GLY A O 1
ATOM 746 N N . GLY A 1 93 ? 37.370 21.107 -72.301 1.00 46.59 93 GLY A N 1
ATOM 747 C CA . GLY A 1 93 ? 38.011 20.093 -73.128 1.00 46.59 93 GLY A CA 1
ATOM 748 C C . GLY A 1 93 ? 36.937 19.149 -73.651 1.00 46.59 93 GLY A C 1
ATOM 749 O O . GLY A 1 93 ? 36.324 18.410 -72.891 1.00 46.59 93 GLY A O 1
ATOM 750 N N . ARG A 1 94 ? 36.634 19.259 -74.945 1.00 51.09 94 ARG A N 1
ATOM 751 C CA . ARG A 1 94 ? 35.603 18.496 -75.657 1.00 51.09 94 ARG A CA 1
ATOM 752 C C . ARG A 1 94 ? 36.027 17.029 -75.782 1.00 51.09 94 ARG A C 1
ATOM 754 O O . ARG A 1 94 ? 37.007 16.753 -76.460 1.00 51.09 94 ARG A O 1
ATOM 761 N N . GLY A 1 95 ? 35.251 16.106 -75.221 1.00 44.97 95 GLY A N 1
ATOM 762 C CA . GLY A 1 95 ? 35.359 14.671 -75.499 1.00 44.97 95 GLY A CA 1
ATOM 763 C C . GLY A 1 95 ? 34.096 14.162 -76.189 1.00 44.97 95 GLY A C 1
ATOM 764 O O . GLY A 1 95 ? 33.179 13.693 -75.526 1.00 44.97 95 GLY A O 1
ATOM 765 N N . ARG A 1 96 ? 34.021 14.303 -77.517 1.00 53.28 96 ARG A N 1
ATOM 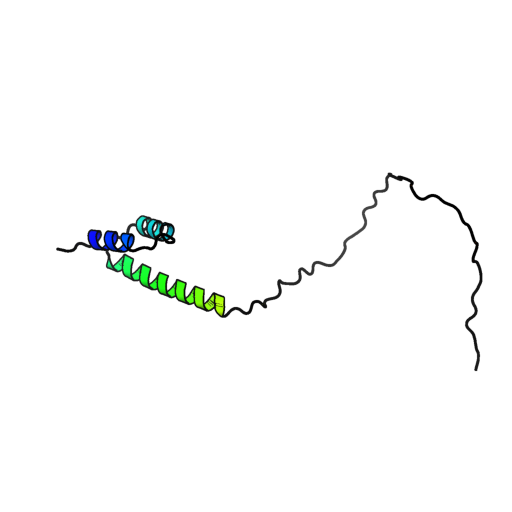766 C CA . ARG A 1 96 ? 33.115 13.521 -78.374 1.00 53.28 96 ARG A CA 1
ATOM 767 C C . ARG A 1 96 ? 33.963 12.434 -79.034 1.00 53.28 96 ARG A C 1
ATOM 769 O O . ARG A 1 96 ? 34.963 12.774 -79.654 1.00 53.28 96 ARG A O 1
ATOM 776 N N . GLY A 1 97 ? 33.557 11.174 -78.926 1.00 46.69 97 GLY A N 1
ATOM 777 C CA . GLY A 1 97 ? 34.202 10.046 -79.607 1.00 46.69 97 GLY A CA 1
ATOM 778 C C . GLY A 1 97 ? 33.775 8.737 -78.949 1.00 46.69 97 GLY A C 1
ATOM 779 O O . GLY A 1 97 ? 34.264 8.422 -77.878 1.00 46.69 97 GLY A O 1
ATOM 780 N N . CYS A 1 98 ? 32.654 8.150 -79.358 1.00 43.62 98 CYS A N 1
ATOM 781 C CA . CYS A 1 98 ? 32.518 7.165 -80.440 1.00 43.62 98 CYS A CA 1
ATOM 782 C C . CYS A 1 98 ? 32.652 5.721 -79.930 1.00 43.62 98 CYS A C 1
ATOM 784 O O . CYS A 1 98 ? 33.632 5.325 -79.314 1.00 43.62 98 CYS A O 1
ATOM 786 N N . ILE A 1 99 ? 31.589 4.979 -80.221 1.00 48.53 99 ILE A N 1
ATOM 787 C CA . ILE A 1 99 ? 31.363 3.545 -80.072 1.00 48.53 99 ILE A CA 1
ATOM 788 C C . ILE A 1 99 ? 32.474 2.755 -80.780 1.00 48.53 99 ILE A C 1
ATOM 790 O O . ILE A 1 99 ? 32.797 3.090 -81.916 1.00 48.53 99 ILE A O 1
ATOM 794 N N . SER A 1 100 ? 32.972 1.678 -80.163 1.00 46.31 100 SER A N 1
ATOM 795 C CA . SER A 1 100 ? 33.294 0.420 -80.863 1.00 46.31 100 SER A CA 1
ATOM 796 C C . SER A 1 100 ? 33.599 -0.694 -79.851 1.00 46.31 100 SER A C 1
ATOM 798 O O . SER A 1 100 ? 34.653 -0.691 -79.213 1.00 46.31 100 SER A O 1
ATOM 800 N N . ASN A 1 101 ? 32.663 -1.636 -79.690 1.00 50.31 101 ASN A N 1
ATOM 801 C CA . ASN A 1 101 ? 32.919 -2.898 -78.995 1.00 50.31 101 ASN A CA 1
ATOM 802 C C . ASN A 1 101 ? 33.723 -3.810 -79.926 1.00 50.31 101 ASN A C 1
ATOM 804 O O . ASN A 1 101 ? 33.387 -3.973 -81.097 1.00 50.31 101 ASN A O 1
ATOM 808 N N . HIS A 1 102 ? 34.796 -4.371 -79.385 1.00 45.03 102 HIS A N 1
ATOM 809 C CA . HIS A 1 102 ? 35.801 -5.133 -80.105 1.00 45.03 102 HIS A CA 1
ATOM 810 C C . HIS A 1 102 ? 35.504 -6.646 -80.100 1.00 45.03 102 HIS A C 1
ATOM 812 O O . HIS A 1 102 ? 35.190 -7.214 -79.058 1.00 45.03 102 HIS A O 1
ATOM 818 N N . TYR A 1 103 ? 35.734 -7.235 -81.279 1.00 38.72 103 TYR A N 1
ATOM 819 C CA . TYR A 1 103 ? 35.954 -8.643 -81.646 1.00 38.72 103 TYR A CA 1
ATOM 820 C C . TYR A 1 103 ? 34.759 -9.573 -81.926 1.00 38.72 103 TYR A C 1
ATOM 822 O O . TYR A 1 103 ? 34.041 -10.047 -81.051 1.00 38.72 103 TYR A O 1
ATOM 830 N N . HIS A 1 104 ? 34.645 -9.866 -83.227 1.00 43.22 104 HIS A N 1
ATOM 831 C CA . HIS A 1 104 ? 34.279 -11.153 -83.808 1.00 43.22 104 HIS A CA 1
ATOM 832 C C . HIS A 1 104 ? 35.213 -12.277 -83.334 1.00 43.22 104 HIS A C 1
ATOM 834 O O . HIS A 1 104 ? 36.426 -12.068 -83.329 1.00 43.22 104 HIS A O 1
ATOM 840 N N . GLY A 1 105 ? 34.636 -13.469 -83.144 1.00 37.62 105 GLY A N 1
ATOM 841 C CA . GLY A 1 105 ? 35.317 -14.765 -83.273 1.00 37.62 105 GLY A CA 1
ATOM 842 C C . GLY A 1 105 ? 35.787 -15.363 -81.966 1.00 37.62 105 GLY A C 1
ATOM 843 O O . GLY A 1 105 ? 36.948 -15.087 -81.605 1.00 37.62 105 GLY A O 1
#

Organism: NCBI:txid47602

pLDDT: mean 73.17, std 23.06, range [37.62, 97.69]